Protein AF-A0A699QH67-F1 (afdb_monomer_lite)

Secondary structure (DSSP, 8-state):
------GGGTTT--PEEEEETTEEEEE-TT-TT--HHHHHHHTT-TTS--S--

InterPro domains:
  IPR012675 Beta-grasp domain superfamily [G3DSA:3.10.20.30] (6-53)

Organism: Tanacetum cinerariifolium (NCBI:txid118510)

Foldseek 3Di:
DDDDDDPVVVVPDPFDWDADPNDIDTHDPPCPVPDPQNVCVVVPNPPDDPDDD

Sequence (53 aa):
MGSLKNENEVEGSKDAILYVNGVLKLLPDGLAHLTLLEYLRDVGLTGTKLGCG

pLDDT: mean 84.43, std 15.86, range [47.19, 98.31]

Radius of gyration: 12.9 Å; chains: 1; bounding box: 34×22×27 Å

Structure (mmCIF, N/CA/C/O backbone):
data_AF-A0A699QH67-F1
#
_entry.id   AF-A0A699QH67-F1
#
loop_
_atom_site.group_PDB
_atom_site.id
_atom_site.type_symbol
_atom_site.label_atom_id
_atom_site.label_alt_id
_atom_site.label_comp_id
_atom_site.label_asym_id
_atom_site.label_entity_id
_atom_site.label_seq_id
_atom_site.pdbx_PDB_ins_code
_atom_site.Cartn_x
_atom_site.Cartn_y
_atom_site.Cartn_z
_atom_site.occupancy
_atom_site.B_iso_or_equiv
_atom_site.auth_seq_id
_atom_site.auth_comp_id
_atom_site.auth_asym_id
_atom_site.auth_atom_id
_atom_site.pdbx_PDB_model_num
ATOM 1 N N . MET A 1 1 ? -12.185 12.123 -9.545 1.00 47.19 1 MET A N 1
ATOM 2 C CA . MET A 1 1 ? -11.622 12.658 -8.288 1.00 47.19 1 MET A CA 1
ATOM 3 C C . MET A 1 1 ? -12.042 11.705 -7.186 1.00 47.19 1 MET A C 1
ATOM 5 O O . MET A 1 1 ? -13.222 11.386 -7.126 1.00 47.19 1 MET A O 1
ATOM 9 N N . GLY A 1 2 ? -11.087 11.127 -6.453 1.00 48.53 2 GLY A N 1
ATOM 10 C CA . GLY A 1 2 ? -11.368 10.088 -5.460 1.00 48.53 2 GLY A CA 1
ATOM 11 C C . GLY A 1 2 ? -12.261 10.632 -4.351 1.00 48.53 2 GLY A C 1
ATOM 12 O O . GLY A 1 2 ? -11.939 11.655 -3.758 1.00 48.53 2 GLY A O 1
ATOM 13 N N . SER A 1 3 ? -13.394 9.970 -4.127 1.00 54.38 3 SER A N 1
ATOM 14 C CA . SER A 1 3 ? -14.325 10.296 -3.051 1.00 54.38 3 SER A CA 1
ATOM 15 C C . SER A 1 3 ? -13.604 10.183 -1.711 1.00 54.38 3 SER A C 1
ATOM 17 O O . SER A 1 3 ? -13.007 9.142 -1.427 1.00 54.38 3 SER A O 1
ATOM 19 N N . LEU A 1 4 ? -13.683 11.237 -0.896 1.00 57.28 4 LEU A N 1
ATOM 20 C CA . LEU A 1 4 ? -13.400 11.179 0.534 1.00 57.28 4 LEU A CA 1
ATOM 21 C C . LEU A 1 4 ? -14.324 10.099 1.106 1.00 57.28 4 LEU A C 1
ATOM 23 O O . LEU A 1 4 ? -15.538 10.288 1.174 1.00 57.28 4 LEU A O 1
ATOM 27 N N . LYS A 1 5 ? -13.784 8.915 1.408 1.00 56.56 5 LYS A N 1
ATOM 28 C CA . LYS A 1 5 ? -14.487 7.985 2.292 1.00 56.56 5 LYS A CA 1
ATOM 29 C C . LYS A 1 5 ? -14.638 8.700 3.629 1.00 56.56 5 LYS A C 1
ATOM 31 O O . LYS A 1 5 ? -13.687 9.342 4.068 1.00 56.56 5 LYS A O 1
ATOM 36 N N . ASN A 1 6 ? -15.839 8.630 4.197 1.00 57.75 6 ASN A N 1
ATOM 37 C CA . ASN A 1 6 ? -16.214 9.335 5.415 1.00 57.75 6 ASN A CA 1
ATOM 38 C C . ASN A 1 6 ? -15.156 9.118 6.502 1.00 57.75 6 ASN A C 1
ATOM 40 O O . ASN A 1 6 ? -14.992 8.012 7.006 1.00 57.75 6 ASN A O 1
ATOM 44 N N . GLU A 1 7 ? -14.480 10.199 6.874 1.00 56.78 7 GLU A N 1
ATOM 45 C CA . GLU A 1 7 ? -13.621 10.336 8.056 1.00 56.78 7 GLU A CA 1
ATOM 46 C C . GLU A 1 7 ? -14.252 9.738 9.331 1.00 56.78 7 GLU A C 1
ATOM 48 O O . GLU A 1 7 ? -13.551 9.181 10.170 1.00 56.78 7 GLU A O 1
ATOM 53 N N . ASN A 1 8 ? -15.586 9.711 9.399 1.00 56.31 8 ASN A N 1
ATOM 54 C CA . ASN A 1 8 ? -16.363 9.085 10.471 1.00 56.31 8 ASN A CA 1
ATOM 55 C C . ASN A 1 8 ? -16.220 7.549 10.586 1.00 56.31 8 ASN A C 1
ATOM 57 O O . ASN A 1 8 ? -16.457 7.020 11.664 1.00 56.31 8 ASN A O 1
ATOM 61 N N . GLU A 1 9 ? -15.853 6.805 9.529 1.00 60.22 9 GLU A N 1
ATOM 62 C CA . GLU A 1 9 ? -15.580 5.350 9.651 1.00 60.22 9 GLU A CA 1
ATOM 63 C C . GLU A 1 9 ? -14.214 5.067 10.295 1.00 60.22 9 GLU A C 1
ATOM 65 O O . GLU A 1 9 ? -13.957 3.964 10.776 1.00 60.22 9 GLU A O 1
ATOM 70 N N . VAL A 1 10 ? -13.329 6.065 10.299 1.00 60.62 10 VAL A N 1
ATOM 71 C CA . VAL A 1 10 ? -11.972 5.959 10.835 1.00 60.62 10 VAL A CA 1
ATOM 72 C C . VAL A 1 10 ? -11.964 6.209 12.344 1.00 60.62 10 VAL A C 1
ATOM 74 O O . VAL A 1 10 ? -11.232 5.534 13.073 1.00 60.62 10 VAL A O 1
ATOM 77 N N . GLU A 1 11 ? -12.802 7.136 12.822 1.00 61.34 11 GLU A N 1
ATOM 78 C CA . GLU A 1 11 ? -12.977 7.455 14.242 1.00 61.34 11 GLU A CA 1
ATOM 79 C C . GLU A 1 11 ? -13.620 6.281 15.007 1.00 61.34 11 GLU A C 1
ATOM 81 O O . GLU A 1 11 ? -14.831 6.193 15.179 1.00 61.34 11 GLU A O 1
ATOM 86 N N . GLY A 1 12 ? -12.787 5.345 15.471 1.00 66.44 12 GLY A N 1
ATOM 87 C CA . GLY A 1 12 ? -13.195 4.215 16.316 1.00 66.44 12 GLY A CA 1
ATOM 88 C C . GLY A 1 12 ? -12.577 2.873 15.926 1.00 66.44 12 GLY A C 1
ATOM 89 O O . GLY A 1 12 ? -12.584 1.942 16.734 1.00 66.44 12 GLY A O 1
ATOM 90 N N . SER A 1 13 ? -12.001 2.766 14.725 1.00 70.94 13 SER A N 1
ATOM 91 C CA . SER A 1 13 ? -11.252 1.573 14.316 1.00 70.94 13 SER A CA 1
ATOM 92 C C . SER A 1 13 ? -9.840 1.578 14.923 1.00 70.94 13 SER A C 1
ATOM 94 O O . SER A 1 13 ? -9.212 2.628 15.050 1.00 70.94 13 SER A O 1
ATOM 96 N N . LYS A 1 14 ? -9.325 0.401 15.305 1.00 78.88 14 LYS A N 1
ATOM 97 C CA . LYS A 1 14 ? -7.896 0.212 15.637 1.00 78.88 14 LYS A CA 1
ATOM 98 C C . LYS A 1 14 ? -7.038 -0.038 14.390 1.00 7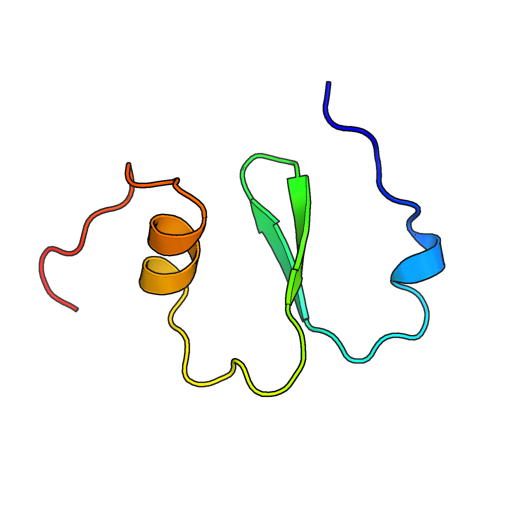8.88 14 LYS A C 1
ATOM 100 O O . LYS A 1 14 ? -5.848 -0.317 14.515 1.00 78.88 14 LYS A O 1
ATOM 105 N N . ASP A 1 15 ? -7.650 0.031 13.214 1.00 86.81 15 ASP A N 1
ATOM 106 C CA . ASP A 1 15 ? -7.011 -0.282 11.948 1.00 86.81 15 ASP A CA 1
ATOM 107 C C . ASP A 1 15 ? -5.981 0.792 11.595 1.00 86.81 15 ASP A C 1
ATOM 109 O O . ASP A 1 15 ? -6.162 1.986 11.856 1.00 86.81 15 ASP A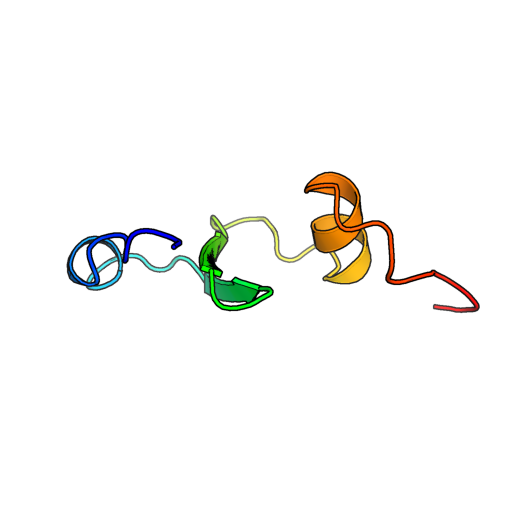 O 1
ATOM 113 N N . ALA A 1 16 ? -4.875 0.366 10.991 1.00 88.12 16 ALA A N 1
ATOM 114 C CA . ALA A 1 16 ? -3.844 1.299 10.572 1.00 88.12 16 ALA A CA 1
ATOM 115 C C . ALA A 1 16 ? -4.309 2.070 9.330 1.00 88.12 16 ALA A C 1
ATOM 117 O O . ALA A 1 16 ? -4.914 1.521 8.410 1.00 88.12 16 ALA A O 1
ATOM 118 N N . ILE A 1 17 ? -3.998 3.363 9.283 1.00 90.44 17 ILE A N 1
ATOM 119 C CA . ILE A 1 17 ? -4.373 4.235 8.171 1.00 90.44 17 ILE A CA 1
ATOM 120 C C . ILE A 1 17 ? -3.178 4.425 7.241 1.00 90.44 17 ILE A C 1
ATOM 122 O O . ILE A 1 17 ? -2.071 4.728 7.688 1.00 90.44 17 ILE A O 1
ATOM 126 N N . LEU A 1 18 ? -3.417 4.323 5.935 1.00 91.62 18 LEU A N 1
ATOM 127 C CA . LEU A 1 18 ? -2.430 4.594 4.897 1.00 91.62 18 LEU A CA 1
ATOM 128 C C . LEU A 1 18 ? -3.034 5.487 3.809 1.00 91.62 18 LEU A C 1
ATOM 130 O O . LEU A 1 18 ? -4.117 5.216 3.301 1.00 91.62 18 LEU A O 1
ATOM 134 N N . 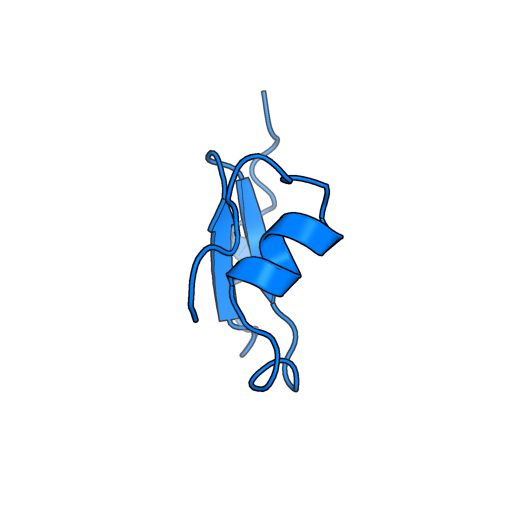TYR A 1 19 ? -2.308 6.518 3.384 1.00 93.69 19 TYR A N 1
ATOM 135 C CA . TYR A 1 19 ? -2.650 7.285 2.186 1.00 93.69 19 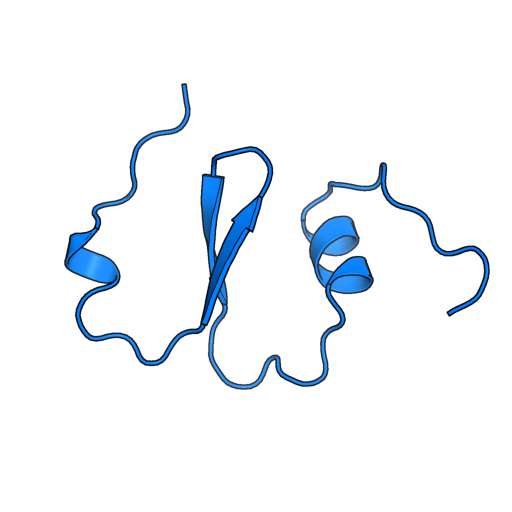TYR A CA 1
ATOM 136 C C . TYR A 1 19 ? -1.729 6.884 1.037 1.00 93.69 19 TYR A C 1
ATOM 138 O O . TYR A 1 19 ? -0.509 6.972 1.156 1.00 93.69 19 TYR A O 1
ATOM 146 N N . VAL A 1 20 ? -2.307 6.476 -0.096 1.00 96.00 20 VAL A N 1
ATOM 147 C CA . VAL A 1 20 ? -1.549 6.120 -1.305 1.00 96.00 20 VAL A CA 1
ATOM 148 C C . VAL A 1 20 ? -2.079 6.913 -2.484 1.00 96.00 20 VAL A C 1
ATOM 150 O O . VAL A 1 20 ? -3.261 6.821 -2.810 1.00 96.00 20 VAL A O 1
ATOM 153 N N . ASN A 1 21 ? -1.213 7.703 -3.124 1.00 96.00 21 ASN A N 1
ATOM 154 C CA . ASN A 1 21 ? -1.573 8.575 -4.250 1.00 96.00 21 ASN A CA 1
ATOM 155 C C . ASN A 1 21 ? -2.811 9.450 -3.958 1.00 96.00 21 ASN A C 1
ATOM 157 O O . ASN A 1 21 ? -3.688 9.610 -4.804 1.00 96.00 21 ASN A O 1
ATOM 161 N N . GLY A 1 22 ? -2.902 9.974 -2.729 1.00 93.75 22 GLY A N 1
ATOM 162 C CA . GLY A 1 22 ? -4.013 10.814 -2.270 1.00 93.75 22 GLY A CA 1
ATOM 163 C C . GLY A 1 22 ? -5.290 10.061 -1.880 1.00 93.75 22 GLY A C 1
ATOM 164 O O . GLY A 1 22 ? -6.278 10.699 -1.533 1.00 93.75 22 GLY A O 1
ATOM 165 N N . VAL A 1 23 ? -5.296 8.724 -1.910 1.00 92.75 23 VAL A N 1
ATOM 166 C CA . VAL A 1 23 ? -6.452 7.900 -1.528 1.00 92.75 23 VAL A CA 1
ATOM 167 C C . VAL A 1 23 ? -6.232 7.282 -0.148 1.00 92.75 23 VAL A C 1
ATOM 169 O O . VAL A 1 23 ? -5.245 6.575 0.056 1.00 92.75 23 VAL A O 1
ATOM 172 N N . LEU A 1 24 ? -7.180 7.503 0.766 1.00 90.56 24 LEU A N 1
ATOM 173 C CA . LEU A 1 24 ? -7.241 6.866 2.083 1.00 90.56 24 LEU A CA 1
ATOM 174 C C . LEU A 1 24 ? -7.495 5.353 1.960 1.00 90.56 24 LEU A C 1
ATOM 176 O O . LEU A 1 24 ? -8.407 4.910 1.252 1.00 90.56 24 LEU A O 1
ATOM 180 N N . LYS A 1 25 ? -6.706 4.560 2.681 1.00 89.56 25 LYS A N 1
ATOM 181 C CA . LYS A 1 25 ? -6.805 3.105 2.810 1.00 89.56 25 LYS A CA 1
ATOM 182 C C . LYS A 1 25 ? -6.783 2.743 4.296 1.00 89.56 25 LYS A C 1
ATOM 184 O O . LYS A 1 25 ? -5.961 3.269 5.040 1.00 89.56 25 LYS A O 1
ATOM 189 N N . LEU A 1 26 ? -7.671 1.838 4.697 1.00 89.75 26 LEU A N 1
ATOM 190 C CA . LEU A 1 26 ? -7.626 1.180 6.001 1.00 89.75 26 LEU A CA 1
ATOM 191 C C . LEU A 1 26 ? -6.903 -0.153 5.831 1.00 89.75 26 LEU A C 1
ATOM 193 O O . LEU A 1 26 ? -7.201 -0.900 4.895 1.00 89.75 26 LEU A O 1
ATOM 197 N N . LEU A 1 27 ? -5.939 -0.412 6.703 1.00 89.62 27 LEU A N 1
ATOM 198 C CA . LEU A 1 27 ? -5.215 -1.667 6.804 1.00 89.62 27 LEU A CA 1
ATOM 199 C C . LEU A 1 27 ? -5.783 -2.430 8.004 1.00 89.62 27 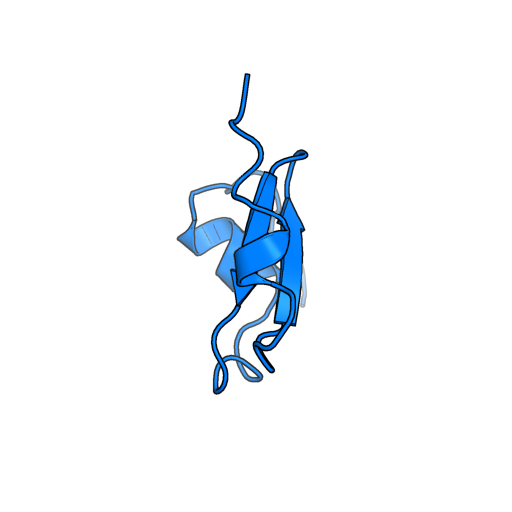LEU A C 1
ATOM 201 O O . LEU A 1 27 ? -5.571 -1.993 9.139 1.00 89.62 27 LEU A O 1
ATOM 205 N N . PRO A 1 28 ? -6.501 -3.541 7.761 1.00 86.88 28 PRO A N 1
ATOM 206 C CA . PRO A 1 28 ? -7.007 -4.391 8.828 1.00 86.88 28 PRO A CA 1
ATOM 207 C C . PRO A 1 28 ? -5.891 -4.884 9.751 1.00 86.88 28 PRO A C 1
ATOM 209 O O . PRO A 1 28 ? -4.738 -5.042 9.332 1.00 86.88 28 PRO A O 1
ATOM 212 N N . ASP A 1 29 ? -6.258 -5.196 10.990 1.00 86.62 29 ASP A N 1
ATOM 213 C CA . ASP A 1 29 ? -5.365 -5.874 11.928 1.00 86.62 29 ASP A CA 1
ATOM 214 C C . ASP A 1 29 ? -4.846 -7.227 11.3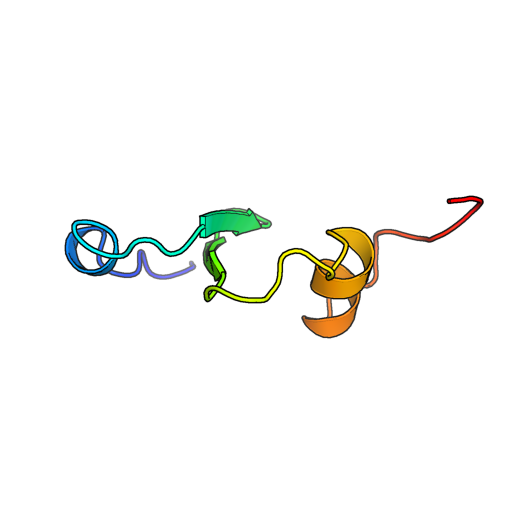80 1.00 86.62 29 ASP A C 1
ATOM 216 O O . ASP A 1 29 ? -5.433 -7.843 10.486 1.00 86.62 29 ASP A O 1
ATOM 220 N N . GLY A 1 30 ? -3.711 -7.696 11.906 1.00 88.44 30 GLY A N 1
ATOM 221 C CA . GLY A 1 30 ? -3.074 -8.958 11.500 1.00 88.44 30 GLY A CA 1
ATOM 222 C C . GLY A 1 30 ? -2.171 -8.877 10.259 1.00 88.44 30 GLY A C 1
ATOM 223 O O . GLY A 1 30 ? -1.518 -9.864 9.914 1.00 88.44 30 GLY A O 1
ATOM 224 N N . LEU A 1 31 ? -2.051 -7.707 9.624 1.00 90.06 31 LEU A N 1
ATOM 225 C CA . LEU A 1 31 ? -1.197 -7.484 8.446 1.00 90.06 31 LEU A CA 1
ATOM 226 C C . LEU A 1 31 ? 0.230 -7.016 8.772 1.00 90.06 31 LEU A C 1
ATOM 228 O O . LEU A 1 31 ? 0.955 -6.590 7.882 1.00 90.06 31 LEU A O 1
ATOM 232 N N . ALA A 1 32 ? 0.677 -7.121 10.026 1.00 88.62 32 ALA A N 1
ATOM 233 C CA . ALA A 1 32 ? 2.005 -6.647 10.443 1.00 88.62 32 ALA A CA 1
ATOM 234 C C . ALA A 1 32 ? 3.187 -7.344 9.732 1.00 88.62 32 ALA A C 1
ATOM 236 O O . ALA A 1 32 ? 4.302 -6.834 9.742 1.00 88.62 32 ALA A O 1
ATOM 237 N N . HIS A 1 33 ? 2.949 -8.511 9.131 1.00 92.75 33 HIS A N 1
ATOM 238 C CA . HIS A 1 33 ? 3.930 -9.261 8.345 1.00 92.75 33 HIS A CA 1
ATOM 239 C C . HIS A 1 33 ? 4.048 -8.765 6.895 1.00 92.75 33 HIS A C 1
ATOM 241 O O . HIS A 1 33 ? 5.012 -9.112 6.220 1.00 92.75 33 HIS A O 1
ATOM 247 N N . LEU A 1 34 ? 3.071 -7.989 6.415 1.00 94.00 34 LEU A N 1
ATOM 248 C CA . LEU A 1 34 ? 3.021 -7.496 5.047 1.00 94.00 34 LEU A CA 1
ATOM 249 C C . LEU A 1 34 ? 3.902 -6.253 4.917 1.00 94.00 34 LEU A C 1
ATOM 251 O O . LEU A 1 34 ? 3.698 -5.247 5.604 1.00 94.00 34 LEU A O 1
ATOM 255 N N . THR A 1 35 ? 4.867 -6.289 4.005 1.00 96.31 35 THR A N 1
ATOM 256 C CA . THR A 1 35 ? 5.666 -5.100 3.702 1.00 96.31 35 THR A CA 1
ATOM 257 C C . THR A 1 35 ? 4.859 -4.106 2.867 1.00 96.31 35 THR A C 1
ATOM 259 O O . THR A 1 35 ? 3.962 -4.465 2.100 1.00 96.31 35 THR A O 1
ATOM 262 N N . LEU A 1 36 ? 5.223 -2.822 2.936 1.00 95.56 36 LEU A N 1
ATOM 263 C CA . LEU A 1 36 ? 4.605 -1.806 2.080 1.00 95.56 36 LEU A CA 1
ATOM 264 C C . LEU A 1 36 ? 4.810 -2.115 0.587 1.00 95.56 36 LEU A C 1
ATOM 266 O O . LEU A 1 36 ? 3.940 -1.820 -0.228 1.00 95.56 36 LEU A O 1
ATOM 270 N N . LEU A 1 37 ? 5.950 -2.706 0.215 1.00 97.75 37 LEU A N 1
ATOM 271 C CA . LEU A 1 37 ? 6.231 -3.045 -1.177 1.00 97.75 37 LEU A CA 1
ATOM 272 C C . LEU A 1 37 ? 5.304 -4.148 -1.697 1.00 97.75 37 LEU A C 1
ATOM 274 O O . LEU A 1 37 ? 4.793 -4.018 -2.811 1.00 97.75 37 LEU A O 1
ATOM 278 N N . GLU A 1 38 ? 5.083 -5.200 -0.907 1.00 96.94 38 GLU A N 1
ATOM 279 C CA . GLU A 1 38 ? 4.111 -6.254 -1.223 1.00 96.94 38 GLU A CA 1
ATOM 280 C C . GLU A 1 38 ? 2.711 -5.658 -1.344 1.00 96.94 38 GLU A C 1
ATOM 282 O O . GLU A 1 38 ? 2.098 -5.774 -2.403 1.00 96.94 38 GLU A O 1
ATOM 287 N N . TYR A 1 39 ? 2.276 -4.887 -0.341 1.00 95.69 39 TYR A N 1
ATOM 288 C CA . TYR A 1 39 ? 0.976 -4.217 -0.366 1.00 95.69 39 TYR A CA 1
ATOM 289 C C . TYR A 1 39 ? 0.762 -3.389 -1.643 1.00 95.69 39 TYR A C 1
ATOM 291 O O . TYR A 1 39 ? -0.263 -3.526 -2.311 1.00 95.69 39 TYR A O 1
ATOM 299 N N . LEU A 1 40 ? 1.726 -2.535 -2.015 1.00 97.25 40 LEU A N 1
ATOM 300 C CA . LEU A 1 40 ? 1.615 -1.685 -3.205 1.00 97.25 40 LEU A CA 1
ATOM 301 C C . LEU A 1 40 ? 1.494 -2.513 -4.490 1.00 97.25 40 LEU A C 1
ATOM 303 O O . LEU A 1 40 ? 0.704 -2.170 -5.372 1.00 97.25 40 LEU A O 1
ATOM 307 N N . ARG A 1 41 ? 2.257 -3.603 -4.605 1.00 97.25 41 ARG A N 1
ATOM 308 C CA . ARG A 1 41 ? 2.235 -4.465 -5.792 1.00 97.25 41 ARG A CA 1
ATOM 309 C C . ARG A 1 41 ? 0.944 -5.279 -5.874 1.00 97.25 41 ARG A C 1
ATOM 311 O O . ARG A 1 41 ? 0.401 -5.383 -6.975 1.00 97.25 41 ARG A O 1
ATOM 318 N N . ASP A 1 42 ? 0.420 -5.747 -4.745 1.00 95.44 42 ASP A N 1
ATOM 319 C CA . ASP A 1 42 ? -0.845 -6.485 -4.659 1.00 95.44 42 ASP A CA 1
ATOM 320 C C . ASP A 1 42 ? -2.050 -5.618 -5.045 1.00 95.44 42 ASP A C 1
ATOM 322 O O . ASP A 1 42 ? -2.955 -6.079 -5.741 1.00 95.44 42 ASP A O 1
ATOM 326 N N . VAL A 1 43 ? -2.044 -4.324 -4.692 1.00 95.06 43 VAL A N 1
ATOM 327 C CA . VAL A 1 43 ? -3.093 -3.373 -5.118 1.00 95.06 43 VAL A CA 1
ATOM 328 C C . VAL A 1 43 ? -2.879 -2.812 -6.534 1.00 95.06 43 VAL A C 1
ATOM 330 O O . VAL A 1 43 ? -3.540 -1.849 -6.929 1.00 95.06 43 VAL A O 1
ATOM 333 N N . GLY A 1 44 ? -1.959 -3.395 -7.311 1.00 97.44 44 GLY A N 1
ATOM 334 C CA . GLY A 1 44 ? -1.716 -3.061 -8.719 1.00 97.44 44 GLY A CA 1
ATOM 335 C C . GLY A 1 44 ? -0.798 -1.857 -8.961 1.00 97.44 44 GLY A C 1
ATOM 336 O O . GLY A 1 44 ? -0.567 -1.484 -10.113 1.00 97.44 44 GLY A O 1
ATOM 337 N N . LEU A 1 45 ? -0.219 -1.258 -7.915 1.00 98.00 45 LEU A N 1
ATOM 338 C CA . LEU A 1 45 ? 0.738 -0.151 -8.020 1.00 98.00 45 LEU A CA 1
ATOM 339 C C . LEU A 1 45 ? 2.163 -0.686 -8.190 1.00 98.00 45 LEU A C 1
ATOM 341 O O . LEU A 1 45 ? 3.025 -0.584 -7.320 1.00 98.00 45 LEU A O 1
ATOM 345 N N . THR A 1 46 ? 2.425 -1.248 -9.365 1.00 97.94 46 THR A N 1
ATOM 346 C CA . THR A 1 46 ? 3.669 -1.975 -9.657 1.00 97.94 46 THR A CA 1
ATOM 347 C C . THR A 1 46 ? 4.854 -1.081 -10.030 1.00 97.94 46 THR A C 1
ATOM 349 O O . THR A 1 46 ? 5.913 -1.600 -10.377 1.00 97.94 46 THR A O 1
ATOM 352 N N . GLY A 1 47 ? 4.712 0.248 -9.988 1.00 98.31 47 GLY A N 1
ATOM 353 C CA . GLY A 1 47 ? 5.782 1.202 -10.311 1.00 98.31 47 GLY A CA 1
ATOM 354 C C . GLY A 1 47 ? 6.983 1.105 -9.365 1.00 98.31 47 GLY A C 1
ATOM 355 O O . GLY A 1 47 ? 8.123 1.157 -9.821 1.00 98.31 47 GLY A O 1
ATOM 356 N N . THR A 1 48 ? 6.731 0.879 -8.075 1.00 97.94 48 THR A N 1
ATOM 357 C CA . THR A 1 48 ? 7.766 0.651 -7.058 1.00 97.94 48 THR A CA 1
ATOM 358 C C . THR A 1 48 ? 8.360 -0.749 -7.219 1.00 97.94 48 THR A C 1
ATOM 360 O O . THR A 1 48 ? 7.629 -1.731 -7.358 1.00 97.94 48 THR A O 1
ATOM 363 N N . LYS A 1 49 ? 9.693 -0.857 -7.232 1.00 97.88 49 LYS A N 1
ATOM 364 C CA . LYS A 1 49 ? 10.413 -2.102 -7.547 1.00 97.88 49 LYS A CA 1
ATOM 365 C C . LYS A 1 49 ? 11.174 -2.640 -6.337 1.00 97.88 49 LYS A C 1
ATOM 367 O O . LYS A 1 49 ? 11.560 -1.875 -5.460 1.00 97.88 49 LYS A O 1
ATOM 372 N N . LEU A 1 50 ? 11.429 -3.949 -6.345 1.00 97.88 50 LEU A N 1
ATOM 373 C CA . LEU A 1 50 ? 12.397 -4.592 -5.458 1.00 97.88 50 LEU A CA 1
ATOM 374 C C . LEU A 1 50 ? 13.740 -4.680 -6.190 1.00 97.88 50 LEU A C 1
ATOM 376 O O . LEU A 1 50 ? 13.801 -5.294 -7.254 1.00 97.88 50 LEU A O 1
ATOM 380 N N . GLY A 1 51 ? 14.782 -4.052 -5.645 1.00 98.06 51 GLY A N 1
ATOM 381 C CA . GLY A 1 51 ? 16.156 -4.168 -6.153 1.00 98.06 51 GLY A CA 1
ATOM 382 C C . GLY A 1 51 ? 17.003 -5.062 -5.253 1.00 98.06 51 GLY A C 1
ATOM 383 O O . GLY A 1 51 ? 17.495 -6.103 -5.673 1.00 98.06 51 GLY A O 1
ATOM 384 N N . CYS A 1 52 ? 17.110 -4.671 -3.990 1.00 90.00 52 CYS A N 1
ATOM 385 C CA . CYS A 1 52 ? 17.624 -5.465 -2.886 1.00 90.00 52 CYS A CA 1
ATOM 386 C C . CYS A 1 52 ? 16.885 -4.992 -1.626 1.00 90.00 52 CYS A C 1
ATOM 388 O O . CYS A 1 52 ? 16.680 -3.790 -1.449 1.00 90.00 52 CYS A O 1
ATOM 390 N N . GLY A 1 53 ? 16.392 -5.928 -0.824 1.00 84.75 53 GLY A N 1
ATOM 391 C CA . GLY A 1 53 ? 15.473 -5.687 0.286 1.00 84.75 53 GLY A CA 1
ATOM 392 C C . GLY A 1 53 ? 15.058 -7.009 0.891 1.00 84.75 53 GLY A C 1
ATOM 393 O O . GLY A 1 53 ? 14.841 -7.944 0.088 1.00 84.75 53 GLY A O 1
#